Protein AF-A0A386RFR9-F1 (afdb_monomer_lite)

Sequence (162 aa):
MFVIPKRSVVPENTEIQQTLSEDIAQSGTLTNENGVKTFEISNDALLRAINKAYGNEFSAELAKRHHAGVTKVKNYGNGNINVYLSKSMLNKIRTEGYSVAFGAVLSLISAALGVPSIGVASWAITAVSKKLVGAMLGQVSPYKVGRVYKIRGWRYAGWRYQ

Secondary structure (DSSP, 8-state):
---PPP-------HHHHHHHHHHHHHHSEEEEETTEEEEEEEHHHHHHHHHHHH-----TTGGGT----EEEEEE-STT-EEEEE-HHHHHHHHHH-HHHHHHHHHHHHHHHHT--SSS---HHHHHHHHHHHHHHHT--SPPSS-EEEEEETTEEEEEEE-

Organism: Lactobacillus helveticus (NCBI:txid1587)

Foldseek 3Di:
DDDDPPDPPPPPPVQLLQQLLVQQLVQWDWDADPNKTKIKHWPVSNVVSLCVSPVDPPPCVVVVPDGDDMWMKIDNDLFKIKTKFWLVRLQVCLVVDDSSQLSSQLSRVCSSVVHRSPPPCPPLSSVLSNVVSCVSNVDPDRRPAIKIFTTDNSHGPGIDGD

Structure (mmCIF, N/CA/C/O backbone):
data_AF-A0A386RFR9-F1
#
_entry.id   AF-A0A386RFR9-F1
#
loop_
_atom_site.group_PDB
_atom_site.id
_atom_site.type_symbol
_atom_site.label_atom_id
_atom_site.label_alt_id
_atom_site.label_comp_id
_atom_site.label_asym_id
_atom_site.label_entity_id
_atom_site.label_seq_id
_atom_site.pdbx_PDB_ins_code
_atom_site.Cartn_x
_atom_site.Cartn_y
_atom_site.Cartn_z
_atom_site.occupancy
_atom_site.B_iso_or_equiv
_atom_site.auth_seq_id
_atom_site.auth_comp_id
_atom_site.auth_asym_id
_atom_site.auth_atom_id
_atom_site.pdbx_PDB_model_num
ATOM 1 N N . MET A 1 1 ? 24.786 -29.776 15.862 1.00 35.91 1 MET A N 1
ATOM 2 C CA . MET A 1 1 ? 24.806 -28.301 15.969 1.00 35.91 1 MET A CA 1
ATOM 3 C C . MET A 1 1 ? 23.940 -27.753 14.839 1.00 35.91 1 MET A C 1
ATOM 5 O O . MET A 1 1 ? 24.345 -27.839 13.690 1.00 35.91 1 MET A O 1
ATOM 9 N N . PHE A 1 2 ? 22.703 -27.336 15.123 1.00 32.31 2 PHE A N 1
ATOM 10 C CA . PHE A 1 2 ? 21.790 -26.823 14.094 1.00 32.31 2 PHE A CA 1
ATOM 11 C C . PHE A 1 2 ? 22.143 -25.366 13.787 1.00 32.31 2 PHE A C 1
ATOM 13 O O . PHE A 1 2 ? 21.969 -24.489 14.631 1.00 32.31 2 PHE A O 1
ATOM 20 N N . VAL A 1 3 ? 22.663 -25.112 12.588 1.00 34.31 3 VAL A N 1
ATOM 21 C CA . VAL A 1 3 ? 22.901 -23.756 12.087 1.00 34.31 3 VAL A CA 1
ATOM 22 C C . VAL A 1 3 ? 21.552 -23.186 11.658 1.00 34.31 3 VAL A C 1
ATOM 24 O O . VAL A 1 3 ? 21.006 -23.566 10.626 1.00 34.31 3 VAL A O 1
ATOM 27 N N . ILE A 1 4 ? 20.989 -22.292 12.471 1.00 40.44 4 ILE A N 1
ATOM 28 C CA . ILE A 1 4 ? 19.838 -21.479 12.071 1.00 40.44 4 ILE A CA 1
ATOM 29 C C . ILE A 1 4 ? 20.339 -20.546 10.958 1.00 40.44 4 ILE A C 1
ATOM 31 O O . ILE A 1 4 ? 21.255 -19.759 11.218 1.00 40.44 4 ILE A O 1
ATOM 35 N N . PRO A 1 5 ? 19.799 -20.598 9.726 1.00 34.59 5 PRO A N 1
ATOM 36 C CA . PRO A 1 5 ? 20.206 -19.658 8.696 1.00 34.59 5 PRO A CA 1
ATOM 37 C C . PRO A 1 5 ? 19.851 -18.250 9.174 1.00 34.59 5 PRO A C 1
ATOM 39 O O . PRO A 1 5 ? 18.694 -17.968 9.505 1.00 34.59 5 PRO A O 1
ATOM 42 N N . LYS A 1 6 ? 20.860 -17.369 9.249 1.00 37.19 6 LYS A N 1
ATOM 43 C CA . LYS A 1 6 ? 20.664 -15.946 9.538 1.00 37.19 6 LYS A CA 1
ATOM 44 C C . LYS A 1 6 ? 19.576 -15.440 8.597 1.00 37.19 6 LYS A C 1
ATOM 46 O O . LYS A 1 6 ? 19.731 -15.488 7.378 1.00 37.19 6 LYS A O 1
ATOM 51 N N . ARG A 1 7 ? 18.462 -14.990 9.183 1.00 36.25 7 ARG A N 1
ATOM 52 C CA . ARG A 1 7 ? 17.413 -14.226 8.504 1.00 36.25 7 ARG A CA 1
ATOM 53 C C . ARG A 1 7 ? 18.135 -13.215 7.619 1.00 36.25 7 ARG A C 1
ATOM 55 O O . ARG A 1 7 ? 18.91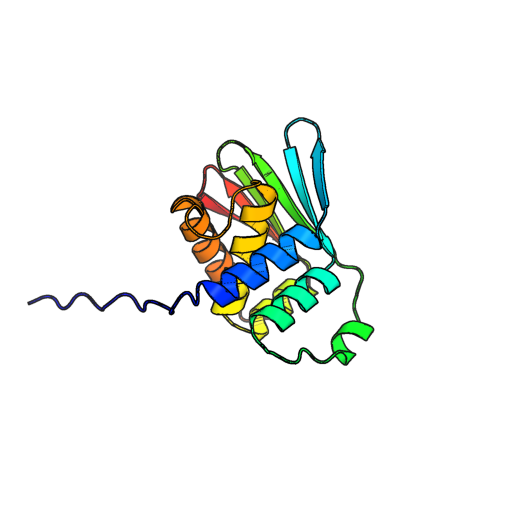9 -12.432 8.147 1.00 36.25 7 ARG A O 1
ATOM 62 N N . SER A 1 8 ? 17.934 -13.276 6.306 1.00 31.14 8 SER A N 1
ATOM 63 C CA . SER A 1 8 ? 18.422 -12.234 5.409 1.00 31.14 8 SER A CA 1
ATOM 64 C C . SER A 1 8 ? 17.747 -10.939 5.859 1.00 31.14 8 SER A C 1
ATOM 66 O O . SER A 1 8 ? 16.556 -10.721 5.626 1.00 31.14 8 SER A O 1
ATOM 68 N N . VAL A 1 9 ? 18.467 -10.158 6.664 1.00 40.81 9 VAL A N 1
ATOM 69 C CA . VAL A 1 9 ? 18.094 -8.799 7.015 1.00 40.81 9 VAL A CA 1
ATOM 70 C C . VAL A 1 9 ? 18.360 -8.042 5.732 1.00 40.81 9 VAL A C 1
ATOM 72 O O . VAL A 1 9 ? 19.490 -7.650 5.461 1.00 40.81 9 VAL A O 1
ATOM 75 N N . VAL A 1 10 ? 17.333 -7.925 4.888 1.00 42.28 10 VAL A N 1
ATOM 76 C CA . VAL A 1 10 ? 17.298 -6.828 3.924 1.00 42.28 10 VAL A CA 1
ATOM 77 C C . VAL A 1 10 ? 17.606 -5.591 4.765 1.00 42.28 10 VAL A C 1
ATOM 79 O O . VAL A 1 10 ? 16.875 -5.383 5.739 1.00 42.28 10 VAL A O 1
ATOM 82 N N . PRO A 1 11 ? 18.693 -4.845 4.503 1.00 41.81 11 PRO A N 1
ATOM 83 C CA . PRO A 1 11 ? 18.929 -3.607 5.215 1.00 41.81 11 PRO A CA 1
ATOM 84 C C . PRO A 1 11 ? 17.710 -2.735 4.922 1.00 41.81 11 PRO A C 1
ATOM 86 O O . PRO A 1 11 ? 17.520 -2.278 3.794 1.00 41.81 11 PRO A O 1
ATOM 89 N N . GLU A 1 12 ? 16.812 -2.598 5.897 1.00 54.91 12 GLU A N 1
ATOM 90 C CA . GLU A 1 12 ? 15.807 -1.548 5.883 1.00 54.91 12 GLU A CA 1
ATOM 91 C C . GLU A 1 12 ? 16.630 -0.271 5.961 1.00 54.91 12 GLU A C 1
ATOM 93 O O . GLU A 1 12 ? 17.084 0.122 7.030 1.00 54.91 12 GLU A O 1
ATOM 98 N N . ASN A 1 13 ? 16.949 0.307 4.803 1.00 61.53 13 AS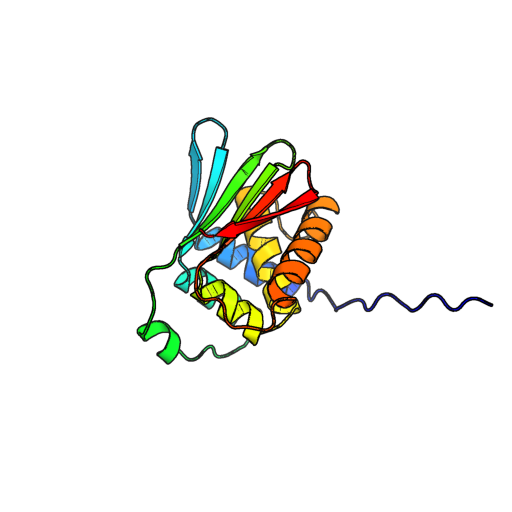N A N 1
ATOM 99 C CA . ASN A 1 13 ? 17.546 1.624 4.757 1.00 61.53 13 ASN A CA 1
ATOM 100 C C . ASN A 1 13 ? 16.466 2.583 5.270 1.00 61.53 13 ASN A C 1
ATOM 102 O O . ASN A 1 13 ? 15.563 2.975 4.527 1.00 61.53 13 ASN A O 1
ATOM 106 N N . THR A 1 14 ? 16.498 2.825 6.581 1.00 68.69 14 THR A N 1
ATOM 107 C CA . THR A 1 14 ? 15.488 3.567 7.334 1.00 68.69 14 THR A CA 1
ATOM 108 C C . THR A 1 14 ? 15.224 4.925 6.697 1.00 68.69 14 THR A C 1
ATOM 110 O O . THR A 1 14 ? 14.072 5.326 6.603 1.00 68.69 14 THR A O 1
ATOM 113 N N . GLU A 1 15 ? 16.257 5.575 6.159 1.00 76.38 15 GLU A N 1
ATOM 114 C CA . GLU A 1 15 ? 16.144 6.863 5.470 1.00 76.38 15 GLU A CA 1
ATOM 115 C C . GLU A 1 15 ? 15.325 6.760 4.177 1.00 76.38 15 GLU A C 1
ATOM 117 O O . GLU A 1 15 ? 14.381 7.524 3.990 1.00 76.38 15 GLU A O 1
ATOM 122 N N . ILE A 1 16 ? 15.592 5.758 3.328 1.00 80.06 16 ILE A N 1
ATOM 123 C CA . ILE A 1 16 ? 14.815 5.517 2.095 1.00 80.06 16 ILE A CA 1
ATOM 124 C C . ILE A 1 16 ? 13.335 5.299 2.423 1.00 80.06 16 ILE A C 1
ATOM 126 O O . ILE A 1 16 ? 12.451 5.861 1.771 1.00 80.06 16 ILE A O 1
ATOM 130 N N . GLN A 1 17 ? 13.044 4.490 3.446 1.00 78.94 17 GLN A N 1
ATOM 131 C CA . GLN A 1 17 ? 11.663 4.250 3.870 1.00 78.94 17 GLN A CA 1
ATOM 132 C C . GLN A 1 17 ? 11.016 5.503 4.460 1.00 78.94 17 GLN A C 1
ATOM 134 O O . GLN A 1 17 ? 9.801 5.680 4.330 1.00 78.94 17 GLN A O 1
ATOM 139 N N . GLN A 1 18 ? 11.809 6.375 5.082 1.00 82.56 18 GLN A N 1
ATOM 140 C CA . GLN A 1 18 ? 11.325 7.609 5.683 1.00 82.56 18 GLN A CA 1
ATOM 141 C C . GLN A 1 18 ? 10.872 8.565 4.601 1.00 82.56 18 GLN A C 1
ATOM 143 O O . GLN A 1 18 ? 9.699 8.935 4.566 1.00 82.56 18 GLN A O 1
ATOM 148 N N . THR A 1 19 ? 11.775 8.861 3.667 1.00 84.88 19 THR A N 1
ATOM 149 C CA . THR A 1 19 ? 11.511 9.733 2.525 1.00 84.88 19 THR A CA 1
ATOM 150 C C . THR A 1 19 ? 10.304 9.244 1.736 1.00 84.88 19 THR A C 1
ATOM 152 O O . THR A 1 19 ? 9.401 10.023 1.443 1.00 84.88 19 THR A O 1
ATOM 155 N N . LEU A 1 20 ? 10.232 7.937 1.458 1.00 88.25 20 LEU A N 1
ATOM 156 C CA . LEU A 1 20 ? 9.090 7.349 0.762 1.00 88.25 20 LEU A CA 1
ATOM 157 C C . LEU A 1 20 ? 7.771 7.598 1.497 1.00 88.25 20 LEU A C 1
ATOM 159 O O . LEU A 1 20 ? 6.754 7.920 0.885 1.00 88.25 20 LEU A O 1
ATOM 163 N N . SER A 1 21 ? 7.775 7.403 2.812 1.00 87.69 21 SER A N 1
ATOM 164 C CA . SER A 1 21 ? 6.560 7.478 3.615 1.00 87.69 21 SER A CA 1
ATOM 165 C C . SER A 1 21 ? 6.063 8.902 3.787 1.00 87.69 21 SER A C 1
ATOM 167 O O . SER A 1 21 ? 4.857 9.129 3.707 1.00 87.69 21 SER A O 1
ATOM 169 N N . GLU A 1 22 ? 6.980 9.842 3.994 1.00 88.50 22 GLU A N 1
ATOM 170 C CA . GLU A 1 22 ? 6.683 11.270 4.070 1.00 88.50 22 GLU A CA 1
ATOM 171 C C . GLU A 1 22 ? 6.101 11.767 2.741 1.00 88.50 22 GLU A C 1
ATOM 173 O O . GLU A 1 22 ? 5.018 12.354 2.732 1.00 88.50 22 GLU A O 1
ATOM 178 N N . ASP A 1 23 ? 6.735 11.433 1.614 1.00 90.31 23 ASP A N 1
ATOM 179 C CA . ASP A 1 23 ? 6.260 11.835 0.287 1.00 90.31 23 ASP A CA 1
ATOM 180 C C . ASP A 1 23 ? 4.888 11.232 -0.051 1.00 90.31 23 ASP A C 1
ATOM 182 O O . ASP A 1 23 ? 4.020 11.924 -0.594 1.00 90.31 23 ASP A O 1
ATOM 186 N N . ILE A 1 24 ? 4.659 9.953 0.280 1.00 90.69 24 ILE A N 1
ATOM 187 C CA . ILE A 1 24 ? 3.351 9.311 0.087 1.00 90.69 24 ILE A CA 1
ATOM 188 C C . ILE A 1 24 ? 2.299 10.022 0.934 1.00 90.69 24 ILE A C 1
ATOM 190 O O . ILE A 1 24 ? 1.262 10.404 0.396 1.00 90.69 24 ILE A O 1
ATOM 194 N N . ALA A 1 25 ? 2.559 10.232 2.227 1.00 90.00 25 ALA A N 1
ATOM 195 C CA . ALA A 1 25 ? 1.607 10.871 3.128 1.00 90.00 25 ALA A CA 1
ATOM 196 C C . ALA A 1 25 ? 1.245 12.298 2.681 1.00 90.00 25 ALA A C 1
ATOM 198 O O . ALA A 1 25 ? 0.076 12.668 2.753 1.00 90.00 25 ALA A O 1
ATOM 199 N N . GLN A 1 26 ? 2.214 13.067 2.172 1.00 90.56 26 GLN A N 1
ATOM 200 C CA . GLN A 1 26 ? 1.999 14.426 1.660 1.00 90.56 26 GLN A CA 1
ATOM 201 C C . GLN A 1 26 ? 1.251 14.466 0.321 1.00 90.56 26 GLN A C 1
ATOM 203 O O . GLN A 1 26 ? 0.547 15.432 0.038 1.00 90.56 26 GLN A O 1
ATOM 208 N N . SER A 1 27 ? 1.403 13.436 -0.514 1.00 91.06 27 SER A N 1
ATOM 209 C CA . SER A 1 27 ? 0.846 13.425 -1.874 1.00 91.06 27 SER A CA 1
ATOM 210 C C . SER A 1 27 ? -0.527 12.753 -1.985 1.00 91.06 27 SER A C 1
ATOM 212 O O . SER A 1 27 ? -1.131 12.766 -3.061 1.00 91.06 27 SER A O 1
ATOM 214 N N . GLY A 1 28 ? -0.993 12.104 -0.918 1.00 90.12 28 GLY A N 1
ATOM 215 C CA . GLY A 1 28 ? -2.300 11.457 -0.863 1.00 90.12 28 GLY A CA 1
ATOM 216 C C . GLY A 1 28 ? -3.354 12.283 -0.131 1.00 90.12 28 GLY A C 1
ATOM 217 O O . GLY A 1 28 ? -3.094 13.346 0.424 1.00 90.12 28 GLY A O 1
ATOM 218 N N . THR A 1 29 ? -4.577 11.771 -0.116 1.00 92.62 29 THR A N 1
ATOM 219 C CA . THR A 1 29 ? -5.710 12.354 0.602 1.00 92.62 29 THR A CA 1
ATOM 220 C C . THR A 1 29 ? -6.232 11.345 1.610 1.00 92.62 29 THR A C 1
ATOM 222 O O . THR A 1 29 ? -6.552 10.213 1.249 1.00 92.62 29 THR A O 1
ATOM 225 N N . LEU A 1 30 ? -6.322 11.755 2.876 1.00 93.00 30 LEU A N 1
ATOM 226 C CA . LEU A 1 30 ? -6.923 10.966 3.946 1.00 93.00 30 LEU A CA 1
ATOM 227 C C . LEU A 1 30 ? -8.333 11.487 4.237 1.00 93.00 30 LEU A C 1
ATOM 229 O O . LEU A 1 30 ? -8.504 12.630 4.652 1.00 93.00 30 LEU A O 1
ATOM 233 N N . THR A 1 31 ? -9.335 10.633 4.061 1.00 93.44 31 THR A N 1
ATOM 234 C CA . THR A 1 31 ? -10.735 10.902 4.407 1.00 93.44 31 THR A CA 1
ATOM 235 C C . THR A 1 31 ? -11.204 9.966 5.515 1.00 93.44 31 THR A C 1
ATOM 237 O O . THR A 1 31 ? -10.643 8.887 5.729 1.00 93.44 31 THR A O 1
ATOM 240 N N . ASN A 1 32 ? -12.234 10.379 6.251 1.00 93.25 32 ASN A N 1
ATOM 241 C CA . ASN A 1 32 ? -12.881 9.559 7.267 1.00 93.25 32 ASN A CA 1
ATOM 242 C C . ASN A 1 32 ? -14.395 9.646 7.079 1.00 93.25 32 ASN A C 1
ATOM 244 O O . ASN A 1 32 ? -14.996 10.682 7.347 1.00 93.25 32 ASN A O 1
ATOM 248 N N . GLU A 1 33 ? -14.991 8.555 6.613 1.00 90.44 33 GLU A N 1
ATOM 249 C CA . GLU A 1 33 ? -16.426 8.455 6.360 1.00 90.44 33 GLU A CA 1
ATOM 250 C C . GLU A 1 33 ? -16.976 7.251 7.119 1.00 90.44 33 GLU A C 1
ATOM 252 O O . GLU A 1 33 ? -16.490 6.131 6.949 1.00 90.44 33 GLU A O 1
ATOM 257 N N . ASN A 1 34 ? -17.989 7.465 7.963 1.00 90.50 34 ASN A N 1
ATOM 258 C CA . ASN A 1 34 ? -18.657 6.405 8.731 1.00 90.50 34 ASN A CA 1
ATOM 259 C C . ASN A 1 34 ? -17.685 5.495 9.516 1.00 90.50 34 ASN A C 1
ATOM 261 O O . ASN A 1 34 ? -17.874 4.282 9.591 1.00 90.50 34 ASN A O 1
ATOM 265 N N . GLY A 1 35 ? -16.609 6.071 10.067 1.00 87.50 35 GLY A N 1
ATOM 266 C CA . GLY A 1 35 ? -15.586 5.333 10.818 1.00 87.50 35 GLY A CA 1
ATOM 267 C C . GLY A 1 35 ? -14.589 4.550 9.954 1.00 87.50 35 GLY A C 1
ATOM 268 O O . GLY A 1 35 ? -13.748 3.833 10.496 1.00 87.50 35 GLY A O 1
ATOM 269 N N . VAL A 1 36 ? -14.646 4.686 8.626 1.00 92.81 36 VAL A N 1
ATOM 270 C CA . VAL A 1 36 ? -13.684 4.098 7.690 1.00 92.81 36 VAL A CA 1
ATOM 271 C C . VAL A 1 36 ? -12.697 5.170 7.247 1.00 92.81 36 VAL A C 1
ATOM 273 O O . VAL A 1 36 ? -13.047 6.096 6.514 1.00 92.81 36 VAL A O 1
ATOM 276 N N . LYS A 1 37 ? -11.430 5.014 7.645 1.00 94.44 37 LYS A N 1
ATOM 277 C CA . LYS A 1 37 ? -10.342 5.868 7.155 1.00 94.44 37 LYS A CA 1
ATOM 278 C C . LYS A 1 37 ? -9.938 5.406 5.760 1.00 94.44 37 LYS A C 1
ATOM 280 O O . LYS A 1 37 ? -9.561 4.245 5.586 1.00 94.44 37 LYS A O 1
ATOM 285 N N . THR A 1 38 ? -10.006 6.286 4.770 1.00 93.81 38 THR A N 1
ATOM 286 C CA . THR A 1 38 ? -9.584 5.990 3.398 1.00 93.81 38 THR A CA 1
ATOM 287 C C . THR A 1 38 ? -8.421 6.892 3.025 1.00 93.81 38 THR A C 1
ATOM 289 O O . THR A 1 38 ? -8.553 8.107 3.038 1.00 93.81 38 THR A O 1
ATOM 292 N N . PHE A 1 39 ? -7.281 6.295 2.695 1.00 94.81 39 PHE A N 1
ATOM 293 C CA . PHE A 1 39 ? -6.150 6.998 2.106 1.00 94.81 39 PHE A CA 1
ATOM 294 C C . PHE A 1 39 ? -6.125 6.724 0.605 1.00 94.81 39 PHE A C 1
ATOM 296 O O . PHE A 1 39 ? -6.057 5.561 0.205 1.00 94.81 39 PHE A O 1
ATOM 303 N N . GLU A 1 40 ? -6.186 7.759 -0.224 1.00 93.75 40 GLU A N 1
ATOM 304 C CA . GLU A 1 40 ? -6.129 7.648 -1.684 1.00 93.75 40 GLU A CA 1
ATOM 305 C C . GLU A 1 40 ? -4.934 8.424 -2.235 1.00 93.75 40 GLU A C 1
ATOM 307 O O . GLU A 1 40 ? -4.619 9.514 -1.772 1.00 93.75 40 GLU A O 1
ATOM 312 N N . ILE A 1 41 ? -4.260 7.864 -3.236 1.00 91.50 41 ILE A N 1
ATOM 313 C CA . ILE A 1 41 ? -3.129 8.497 -3.913 1.00 91.50 41 ILE A CA 1
ATOM 314 C C . ILE A 1 41 ? -3.168 8.142 -5.400 1.00 91.50 41 ILE A C 1
ATOM 316 O O . ILE A 1 41 ? -3.450 6.999 -5.788 1.00 91.50 41 ILE A O 1
ATOM 320 N N . SER A 1 42 ? -2.896 9.123 -6.262 1.00 89.88 42 SER A N 1
ATOM 321 C CA . SER A 1 42 ? -2.776 8.855 -7.694 1.00 89.88 42 SER A CA 1
ATOM 322 C C . SER A 1 42 ? -1.566 7.962 -7.957 1.00 89.88 42 SER A C 1
ATOM 324 O O . SER A 1 42 ? -0.547 8.032 -7.265 1.00 89.88 42 SER A O 1
ATOM 326 N N . ASN A 1 43 ? -1.650 7.114 -8.981 1.00 87.12 43 ASN A N 1
ATOM 327 C CA . ASN A 1 43 ? -0.502 6.300 -9.364 1.00 87.12 43 ASN A CA 1
ATOM 328 C C . ASN A 1 43 ? 0.735 7.149 -9.686 1.00 87.12 43 ASN A C 1
ATOM 330 O O . ASN A 1 43 ? 1.836 6.716 -9.372 1.00 87.12 43 ASN A O 1
ATOM 334 N N . ASP A 1 44 ? 0.558 8.332 -10.281 1.00 84.75 44 ASP A N 1
ATOM 335 C CA . ASP A 1 44 ? 1.643 9.268 -10.591 1.00 84.75 44 ASP A CA 1
ATOM 336 C C . ASP A 1 44 ? 2.361 9.779 -9.352 1.00 84.75 44 ASP A C 1
ATOM 338 O O . ASP A 1 44 ? 3.589 9.793 -9.297 1.00 84.75 44 ASP A O 1
ATOM 342 N N . ALA A 1 45 ? 1.594 10.195 -8.345 1.00 88.75 45 ALA A N 1
ATOM 343 C CA . ALA A 1 45 ? 2.147 10.646 -7.080 1.00 88.75 45 ALA A CA 1
ATOM 344 C C . ALA A 1 45 ? 2.906 9.515 -6.377 1.00 88.75 45 ALA A C 1
ATOM 346 O O . ALA A 1 45 ? 4.046 9.711 -5.961 1.00 88.75 45 ALA A O 1
ATOM 347 N N . LEU A 1 46 ? 2.313 8.317 -6.326 1.00 88.88 46 LEU A N 1
ATOM 348 C CA . LEU A 1 46 ? 2.965 7.144 -5.748 1.00 88.88 46 LEU A CA 1
ATOM 349 C C . LEU A 1 46 ? 4.245 6.774 -6.510 1.00 88.88 46 LEU A C 1
ATOM 351 O O . LEU A 1 46 ? 5.254 6.452 -5.890 1.00 88.88 46 LEU A O 1
ATOM 355 N N . LEU A 1 47 ? 4.227 6.861 -7.842 1.00 86.88 47 LEU A N 1
ATOM 356 C CA . LEU A 1 47 ? 5.405 6.616 -8.664 1.00 86.88 47 LEU A CA 1
ATOM 357 C C . LEU A 1 47 ? 6.515 7.604 -8.318 1.00 86.88 47 LEU A C 1
ATOM 359 O O . LEU A 1 47 ? 7.602 7.187 -7.950 1.00 86.88 47 LEU A O 1
ATOM 363 N N . ARG A 1 48 ? 6.225 8.909 -8.353 1.00 85.94 48 ARG A N 1
ATOM 364 C CA . ARG A 1 48 ? 7.205 9.955 -8.027 1.00 85.94 48 ARG A CA 1
ATOM 365 C C . ARG A 1 48 ? 7.844 9.750 -6.653 1.00 85.94 48 ARG A C 1
ATOM 367 O O . ARG A 1 48 ? 9.062 9.865 -6.554 1.00 85.94 48 ARG A O 1
ATOM 374 N N . ALA A 1 49 ? 7.050 9.398 -5.640 1.00 88.75 49 ALA A N 1
ATOM 375 C CA . ALA A 1 49 ? 7.555 9.106 -4.299 1.00 88.75 49 ALA A CA 1
ATOM 376 C C . ALA A 1 49 ? 8.518 7.903 -4.294 1.00 88.75 49 ALA A C 1
ATOM 378 O O . ALA A 1 49 ? 9.589 7.963 -3.695 1.00 88.75 49 ALA A O 1
ATOM 379 N N . ILE A 1 50 ? 8.182 6.827 -5.017 1.00 86.44 50 ILE A N 1
ATOM 380 C CA . ILE A 1 50 ? 9.062 5.660 -5.161 1.00 86.44 50 ILE A CA 1
ATOM 381 C C . ILE A 1 50 ? 10.365 6.039 -5.879 1.00 86.44 50 ILE A C 1
ATOM 383 O O . ILE A 1 50 ? 11.442 5.687 -5.403 1.00 86.44 50 ILE A O 1
ATOM 387 N N . ASN A 1 51 ? 10.297 6.770 -6.993 1.00 83.75 51 ASN A N 1
ATOM 388 C CA . ASN A 1 51 ? 11.485 7.172 -7.758 1.00 83.75 51 ASN A CA 1
ATOM 389 C C . ASN A 1 51 ? 12.444 7.982 -6.893 1.00 83.75 51 ASN A C 1
ATOM 391 O O . ASN A 1 51 ? 13.644 7.726 -6.884 1.00 83.75 51 ASN A O 1
ATOM 395 N N . LYS A 1 52 ? 11.890 8.950 -6.156 1.00 83.94 52 LYS A N 1
ATOM 396 C CA . LYS A 1 52 ? 12.653 9.841 -5.288 1.00 83.94 52 LYS A CA 1
ATOM 397 C C . LYS A 1 52 ? 13.327 9.073 -4.152 1.00 83.94 52 LYS A C 1
ATOM 399 O O . LYS A 1 52 ? 14.489 9.331 -3.870 1.00 83.94 52 LYS A O 1
ATOM 404 N N . ALA A 1 53 ? 12.635 8.108 -3.546 1.00 83.31 53 ALA A N 1
ATOM 405 C CA . ALA A 1 53 ? 13.184 7.322 -2.446 1.00 83.31 53 ALA A CA 1
ATOM 406 C C . ALA A 1 53 ? 14.262 6.315 -2.891 1.00 83.31 53 ALA A C 1
ATOM 408 O O . ALA A 1 53 ? 15.248 6.125 -2.186 1.00 83.31 53 ALA A O 1
ATOM 409 N N . TYR A 1 54 ? 14.089 5.660 -4.043 1.00 77.06 54 TYR A N 1
ATOM 410 C CA . TYR A 1 54 ? 14.980 4.576 -4.483 1.00 77.06 54 TYR A CA 1
ATOM 411 C C . TYR A 1 54 ? 16.005 4.991 -5.547 1.00 77.06 54 TYR A C 1
ATOM 413 O O . TYR A 1 54 ? 16.798 4.154 -5.967 1.00 77.06 54 TYR A O 1
ATOM 421 N N . GLY A 1 55 ? 16.005 6.251 -5.993 1.00 68.06 55 GLY A N 1
ATOM 422 C CA . GLY A 1 55 ? 16.973 6.768 -6.969 1.00 68.06 55 GLY A CA 1
ATOM 423 C C . GLY A 1 55 ? 16.840 6.175 -8.375 1.00 68.06 55 GLY A C 1
ATOM 424 O O . GLY A 1 55 ? 17.717 6.368 -9.211 1.00 68.06 55 GLY A O 1
ATOM 425 N N . ASN A 1 56 ? 15.755 5.453 -8.656 1.00 60.41 56 ASN A N 1
ATOM 426 C CA . ASN A 1 56 ? 15.505 4.909 -9.982 1.00 60.41 56 ASN A CA 1
ATOM 427 C C . ASN A 1 56 ? 14.934 6.027 -10.867 1.00 60.41 56 ASN A C 1
ATOM 429 O O . ASN A 1 56 ? 13.911 6.638 -10.542 1.00 60.41 56 ASN A O 1
ATOM 433 N N . GLU A 1 57 ? 15.561 6.280 -12.016 1.00 50.53 57 GLU A N 1
ATOM 434 C CA . GLU A 1 57 ? 14.953 7.073 -13.083 1.00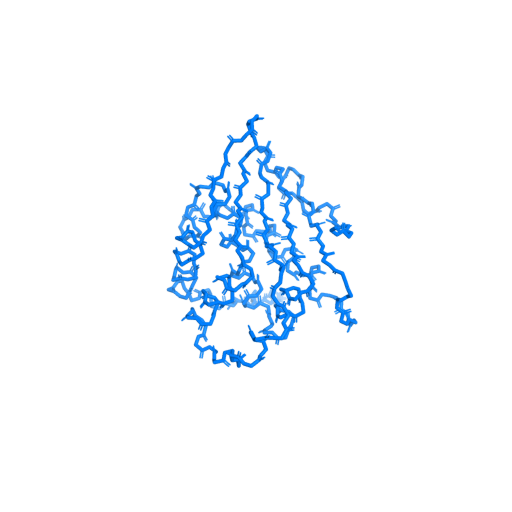 50.53 57 GLU A CA 1
ATOM 435 C C . GLU A 1 57 ? 13.833 6.246 -13.709 1.00 50.53 57 GLU A C 1
ATOM 437 O O . GLU A 1 57 ? 14.017 5.460 -14.641 1.00 50.53 57 GLU A O 1
ATOM 442 N N . PHE A 1 58 ? 12.627 6.370 -13.173 1.00 52.53 58 PHE A N 1
ATOM 443 C CA . PHE A 1 58 ? 11.488 5.798 -13.860 1.00 52.53 58 PHE A CA 1
ATOM 444 C C . PHE A 1 58 ? 11.272 6.623 -15.121 1.00 52.53 58 PHE A C 1
ATOM 446 O O . PHE A 1 58 ? 10.949 7.808 -15.038 1.00 52.53 58 PHE A O 1
ATOM 453 N N . SER A 1 59 ? 11.438 5.986 -16.281 1.00 46.94 59 SER A N 1
ATOM 454 C CA . SER A 1 59 ? 11.210 6.626 -17.573 1.00 46.94 59 SER A CA 1
ATOM 455 C C . SER A 1 59 ? 9.873 7.374 -17.573 1.00 46.94 59 SER A C 1
ATOM 457 O O . SER A 1 59 ? 8.791 6.775 -17.507 1.00 46.94 59 SER A O 1
ATOM 459 N N . ALA A 1 60 ? 9.968 8.702 -17.672 1.00 43.72 60 ALA A N 1
ATOM 460 C CA . ALA A 1 60 ? 8.845 9.626 -17.799 1.00 43.72 60 ALA A CA 1
ATOM 461 C C . ALA A 1 60 ? 7.953 9.298 -19.012 1.00 43.72 60 ALA A C 1
ATOM 463 O O . ALA A 1 60 ? 6.824 9.774 -19.119 1.00 43.72 60 ALA A O 1
ATOM 464 N N . GLU A 1 61 ? 8.433 8.451 -19.922 1.00 40.72 61 GLU A N 1
ATOM 465 C CA . GLU A 1 61 ? 7.723 8.025 -21.116 1.00 40.72 61 GLU A CA 1
ATOM 466 C C . GLU A 1 61 ? 6.643 6.971 -20.834 1.00 40.72 61 GLU A C 1
ATOM 468 O O . GLU A 1 61 ? 5.586 6.988 -21.469 1.00 40.72 61 GLU A O 1
ATOM 473 N N . LEU A 1 62 ? 6.826 6.126 -19.809 1.00 41.75 62 LEU A N 1
ATOM 474 C CA . LEU A 1 62 ? 5.750 5.268 -19.298 1.00 41.75 62 LEU A CA 1
ATOM 475 C C . LEU A 1 62 ? 4.684 6.103 -18.577 1.00 41.75 62 LEU A C 1
ATOM 477 O O . LEU A 1 62 ? 3.498 5.768 -18.615 1.00 41.75 62 LEU A O 1
ATOM 481 N N . ALA A 1 63 ? 5.114 7.219 -17.977 1.00 40.97 63 ALA A N 1
ATOM 482 C CA . ALA A 1 63 ? 4.239 8.147 -17.286 1.00 40.97 63 ALA A CA 1
ATOM 483 C C . ALA A 1 63 ? 3.376 9.017 -18.221 1.00 40.97 63 ALA A C 1
ATOM 485 O O . ALA A 1 63 ? 2.521 9.766 -17.772 1.00 40.97 63 ALA A O 1
ATOM 486 N N . LYS A 1 64 ? 3.561 8.925 -19.539 1.00 43.22 64 LYS A N 1
ATOM 487 C CA . LYS A 1 64 ? 2.693 9.605 -20.512 1.00 43.22 64 LYS A CA 1
ATOM 488 C C . LYS A 1 64 ? 1.640 8.684 -21.129 1.00 43.22 64 LYS A C 1
ATOM 490 O O . LYS A 1 64 ? 0.713 9.178 -21.757 1.00 43.22 64 LYS A O 1
ATOM 495 N N . ARG A 1 65 ? 1.762 7.355 -20.974 1.00 43.62 65 ARG A N 1
ATOM 496 C CA . ARG A 1 65 ? 0.989 6.393 -21.784 1.00 43.62 65 ARG A CA 1
ATOM 497 C C . ARG A 1 65 ? -0.204 5.726 -21.076 1.00 43.62 65 ARG A C 1
ATOM 499 O O . ARG A 1 65 ? -1.075 5.237 -21.785 1.00 43.62 65 ARG A O 1
ATOM 506 N N . HIS A 1 66 ? -0.311 5.704 -19.736 1.00 46.16 66 HIS A N 1
ATOM 507 C CA . HIS A 1 66 ? -1.366 4.917 -19.047 1.00 46.16 66 HIS A CA 1
ATOM 508 C C . HIS A 1 66 ? -1.826 5.419 -17.654 1.00 46.16 66 HIS A C 1
ATOM 510 O O . HIS A 1 66 ? -1.890 4.631 -16.703 1.00 46.16 66 HIS A O 1
ATOM 516 N N . HIS A 1 67 ? -2.220 6.690 -17.510 1.00 48.34 67 HIS A N 1
ATOM 517 C CA . HIS A 1 67 ? -2.582 7.249 -16.194 1.00 48.34 67 HIS A CA 1
ATOM 518 C C . HIS A 1 67 ? -4.044 7.627 -16.023 1.00 48.34 67 HIS A C 1
ATOM 520 O O . HIS A 1 67 ? -4.466 8.740 -16.305 1.00 48.34 67 HIS A O 1
ATOM 526 N N . ALA A 1 68 ? -4.798 6.675 -15.478 1.00 55.47 68 ALA A N 1
ATOM 527 C CA . ALA A 1 68 ? -6.103 6.912 -14.857 1.00 55.47 68 ALA A CA 1
ATOM 528 C C . ALA A 1 68 ? -6.345 5.949 -13.675 1.00 55.47 68 ALA A C 1
ATOM 530 O O . ALA A 1 68 ? -7.467 5.524 -13.416 1.00 55.47 68 ALA A O 1
ATOM 531 N N . GLY A 1 69 ? -5.280 5.510 -12.993 1.00 65.81 69 GLY A N 1
ATOM 532 C CA . GLY A 1 69 ? -5.393 4.588 -11.863 1.00 65.81 69 GLY A CA 1
ATOM 533 C C . GLY A 1 69 ? -5.174 5.291 -10.527 1.00 65.81 69 GLY A C 1
ATOM 534 O O . GLY A 1 69 ? -4.205 6.033 -10.362 1.00 65.81 69 GLY A O 1
ATOM 535 N N . VAL A 1 70 ? -6.055 5.014 -9.570 1.00 76.75 70 VAL A N 1
ATOM 536 C CA . VAL A 1 70 ? -5.922 5.441 -8.173 1.00 76.75 70 VAL A CA 1
ATOM 537 C C . VAL A 1 70 ? -5.596 4.218 -7.325 1.00 76.75 70 VAL A C 1
ATOM 539 O O . VAL A 1 70 ? -6.240 3.170 -7.448 1.00 76.75 70 VAL A O 1
ATOM 542 N N . THR A 1 71 ? -4.579 4.354 -6.481 1.00 90.12 71 THR A N 1
ATOM 543 C CA . THR A 1 71 ? -4.268 3.405 -5.413 1.00 90.12 71 THR A CA 1
ATOM 544 C C . THR A 1 71 ? -4.932 3.910 -4.143 1.00 90.12 71 THR A C 1
ATOM 546 O O . THR A 1 71 ? -4.882 5.101 -3.845 1.00 90.12 71 THR A O 1
ATOM 549 N N . LYS A 1 72 ? -5.578 3.021 -3.390 1.00 93.31 72 LYS A N 1
ATOM 550 C CA . LYS A 1 72 ? -6.236 3.413 -2.142 1.00 93.31 72 LYS A CA 1
ATOM 551 C C . LYS A 1 72 ? -6.123 2.359 -1.065 1.00 93.31 72 LYS A C 1
ATOM 553 O O . LYS A 1 72 ? -6.059 1.166 -1.350 1.00 93.31 72 LYS A O 1
ATOM 558 N N . VAL A 1 73 ? -6.166 2.787 0.184 1.00 95.38 73 VAL A N 1
ATOM 559 C CA . VAL A 1 73 ? -6.216 1.921 1.354 1.00 95.38 73 VAL A CA 1
ATOM 560 C C . VAL A 1 73 ? -7.422 2.310 2.188 1.00 95.38 73 VAL A C 1
ATOM 562 O O . VAL A 1 73 ? -7.553 3.457 2.597 1.00 95.38 73 VAL A O 1
ATOM 565 N N . LYS A 1 74 ? -8.308 1.346 2.448 1.00 96.00 74 LYS A N 1
ATOM 566 C CA . LYS A 1 74 ? -9.438 1.508 3.369 1.00 96.00 74 LYS A CA 1
ATOM 567 C C . LYS A 1 74 ? -9.147 0.780 4.666 1.00 96.00 74 LYS A C 1
ATOM 569 O O . LYS A 1 74 ? -8.943 -0.433 4.646 1.00 96.00 74 LYS A O 1
ATOM 574 N N . ASN A 1 75 ? -9.166 1.502 5.771 1.00 94.75 75 ASN A N 1
ATOM 575 C CA . ASN A 1 75 ? -8.992 0.992 7.118 1.00 94.75 75 ASN A CA 1
ATOM 576 C C . ASN A 1 75 ? -10.338 1.021 7.854 1.00 94.75 75 ASN A C 1
ATOM 578 O O . ASN A 1 75 ? -10.914 2.083 8.079 1.00 94.75 75 ASN A O 1
ATOM 582 N N . TYR A 1 76 ? -10.811 -0.164 8.232 1.00 93.56 76 TYR A N 1
ATOM 583 C CA . TYR A 1 76 ? -12.081 -0.395 8.926 1.00 93.56 76 TYR A CA 1
ATOM 584 C C . TYR A 1 76 ? -11.891 -0.566 10.446 1.00 93.56 76 TYR A C 1
ATOM 586 O O . TYR A 1 76 ? -12.811 -0.992 11.138 1.00 93.56 76 TYR A O 1
ATOM 594 N N . GLY A 1 77 ? -10.688 -0.304 10.967 1.00 88.69 77 GLY A N 1
ATOM 595 C CA . GLY A 1 77 ? -10.338 -0.546 12.365 1.00 88.69 77 GLY A CA 1
ATOM 596 C C . GLY A 1 77 ? -10.055 -2.019 12.676 1.00 88.69 77 GLY A C 1
ATOM 597 O O . GLY A 1 77 ? -10.234 -2.909 11.842 1.00 88.69 77 GLY A O 1
ATOM 598 N N . ASN A 1 78 ? -9.560 -2.284 13.889 1.00 88.31 78 ASN A N 1
ATOM 599 C CA . ASN A 1 78 ? -9.292 -3.634 14.411 1.00 88.31 78 ASN A CA 1
ATOM 600 C C . ASN A 1 78 ? -8.438 -4.520 13.479 1.00 88.31 78 ASN A C 1
ATOM 602 O O . ASN A 1 78 ? -8.658 -5.724 13.356 1.00 88.31 78 ASN A O 1
ATOM 606 N N . GLY A 1 79 ? -7.473 -3.916 12.775 1.00 87.81 79 GLY A N 1
ATOM 607 C CA . GLY A 1 79 ? -6.608 -4.621 11.825 1.00 87.81 79 GLY A CA 1
ATOM 608 C C . GLY A 1 79 ? -7.310 -5.090 10.548 1.00 87.81 79 GLY A C 1
ATOM 609 O O . GLY A 1 79 ? -6.778 -5.952 9.847 1.00 87.81 79 GLY A O 1
ATOM 610 N N . ASN A 1 80 ? -8.499 -4.564 10.241 1.00 94.56 80 ASN A N 1
ATOM 611 C CA . ASN A 1 80 ? -9.222 -4.833 9.003 1.00 94.56 80 ASN A CA 1
ATOM 612 C C . ASN A 1 80 ? -8.902 -3.752 7.972 1.00 94.56 80 ASN A C 1
ATOM 614 O O . ASN A 1 80 ? -9.307 -2.600 8.111 1.00 94.56 80 ASN A O 1
ATOM 618 N N . ILE A 1 81 ? -8.180 -4.128 6.920 1.00 95.25 81 ILE A N 1
ATOM 619 C CA . ILE A 1 81 ? -7.678 -3.194 5.910 1.00 95.25 81 ILE A CA 1
ATOM 620 C C . ILE A 1 81 ? -7.941 -3.781 4.523 1.00 95.25 81 ILE A C 1
ATOM 622 O O . ILE A 1 81 ? -7.823 -4.987 4.314 1.00 95.25 81 ILE A O 1
ATOM 626 N N . ASN A 1 82 ? -8.309 -2.945 3.560 1.00 96.31 82 ASN A N 1
ATOM 627 C CA . ASN A 1 82 ? -8.293 -3.304 2.148 1.00 96.31 82 ASN A CA 1
ATOM 628 C C . ASN A 1 82 ? -7.279 -2.411 1.429 1.00 96.31 82 ASN A C 1
ATOM 630 O O . ASN A 1 82 ? -7.402 -1.191 1.488 1.00 96.31 82 ASN A O 1
ATOM 634 N N . VAL A 1 83 ? -6.331 -3.014 0.716 1.00 95.50 83 VAL A N 1
ATOM 635 C CA . VAL A 1 83 ? -5.344 -2.306 -0.111 1.00 95.50 83 VAL A CA 1
ATOM 636 C C . VAL A 1 83 ? -5.706 -2.517 -1.575 1.00 95.50 83 VAL A C 1
ATOM 638 O O . VAL A 1 83 ? -5.712 -3.647 -2.061 1.00 95.50 83 VAL A O 1
ATOM 641 N N . TYR A 1 84 ? -6.042 -1.438 -2.266 1.00 94.19 84 TYR A N 1
ATOM 642 C CA . TYR A 1 84 ? -6.454 -1.413 -3.663 1.00 94.19 84 TYR A CA 1
ATOM 643 C C . TYR A 1 84 ? -5.286 -0.909 -4.493 1.00 94.19 84 TYR A C 1
ATOM 645 O O . TYR A 1 84 ? -4.837 0.220 -4.305 1.00 94.19 84 TYR A O 1
ATOM 653 N N . LEU A 1 85 ? -4.813 -1.735 -5.416 1.00 92.06 85 LEU A N 1
ATOM 654 C CA . LEU A 1 85 ? -3.702 -1.405 -6.290 1.00 92.06 85 LEU A CA 1
ATOM 655 C C . LEU A 1 85 ? -4.114 -1.571 -7.735 1.00 92.06 85 LEU A C 1
ATOM 657 O O . LEU A 1 85 ? -4.586 -2.629 -8.159 1.00 92.06 85 LEU A O 1
ATOM 661 N N . SER A 1 86 ? -3.866 -0.518 -8.496 1.00 89.56 86 SER A N 1
ATOM 662 C CA . SER A 1 86 ? -4.106 -0.506 -9.926 1.00 89.56 86 SER A CA 1
ATOM 663 C C . SER A 1 86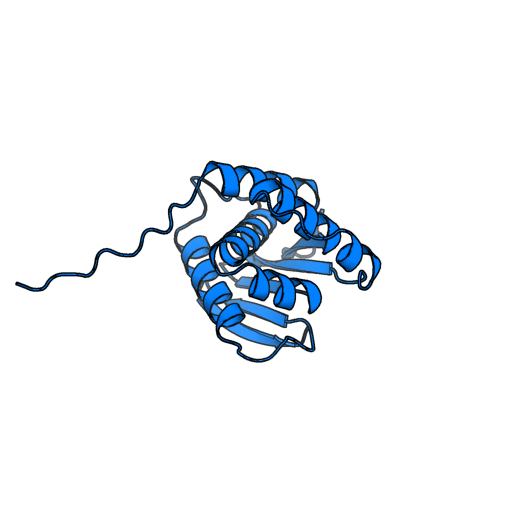 ? -3.224 -1.526 -10.659 1.00 89.56 86 SER A C 1
ATOM 665 O O . SER A 1 86 ? -2.146 -1.916 -10.202 1.00 89.56 86 SER A O 1
ATOM 667 N N . LYS A 1 87 ? -3.666 -1.930 -11.855 1.00 88.19 87 LYS A N 1
ATOM 668 C CA . LYS A 1 87 ? -2.906 -2.803 -12.765 1.00 88.19 87 LYS A CA 1
ATOM 669 C C . LYS A 1 87 ? -1.483 -2.284 -13.008 1.00 88.19 87 LYS A C 1
ATOM 671 O O . LYS A 1 87 ? -0.531 -3.062 -12.997 1.00 88.19 87 LYS A O 1
ATOM 676 N N . SER A 1 88 ? -1.346 -0.986 -13.277 1.00 83.19 88 SER A N 1
ATOM 677 C CA . SER A 1 88 ? -0.054 -0.366 -13.574 1.00 83.19 88 SER A CA 1
ATOM 678 C C . SER A 1 88 ? 0.868 -0.405 -12.362 1.00 83.19 88 SER A C 1
ATOM 680 O O . SER A 1 88 ? 2.017 -0.809 -12.508 1.00 83.19 88 SER A O 1
ATOM 682 N N . MET A 1 89 ? 0.357 -0.100 -11.165 1.00 85.88 89 MET A N 1
ATOM 683 C CA . MET A 1 89 ? 1.151 -0.158 -9.939 1.00 85.88 89 MET A CA 1
ATOM 684 C C . MET A 1 89 ? 1.599 -1.589 -9.616 1.00 85.88 89 MET A C 1
ATOM 686 O O . MET A 1 89 ? 2.760 -1.811 -9.289 1.00 85.88 89 MET A O 1
ATOM 690 N N . LEU A 1 90 ? 0.723 -2.582 -9.797 1.00 88.31 90 LEU A N 1
ATOM 691 C CA . LEU A 1 90 ? 1.073 -3.996 -9.620 1.00 88.31 90 LEU A CA 1
ATOM 692 C C . LEU A 1 90 ? 2.192 -4.451 -10.559 1.00 88.31 90 LEU A C 1
ATOM 694 O O . LEU A 1 90 ? 3.151 -5.081 -10.117 1.00 88.31 90 LEU A O 1
ATOM 698 N N . ASN A 1 91 ? 2.082 -4.130 -11.851 1.00 85.62 91 ASN A N 1
ATOM 699 C CA . ASN A 1 91 ? 3.126 -4.469 -12.816 1.00 85.62 91 ASN A CA 1
ATOM 700 C C . ASN A 1 91 ? 4.425 -3.720 -12.530 1.00 85.62 91 ASN A C 1
ATOM 702 O O . ASN A 1 91 ? 5.495 -4.297 -12.689 1.00 85.62 91 ASN A O 1
ATOM 706 N N . LYS A 1 92 ? 4.343 -2.467 -12.074 1.00 79.50 92 LYS A N 1
ATOM 707 C CA . LYS A 1 92 ? 5.536 -1.683 -11.791 1.00 79.50 92 LYS A CA 1
ATOM 708 C C . LYS A 1 92 ? 6.287 -2.199 -10.573 1.00 79.50 92 LYS A C 1
ATOM 710 O O . LYS A 1 92 ? 7.467 -2.502 -10.680 1.00 79.50 92 LYS A O 1
ATOM 715 N N . ILE A 1 93 ? 5.590 -2.385 -9.456 1.00 80.69 93 ILE A N 1
ATOM 716 C CA . ILE A 1 93 ? 6.157 -2.966 -8.235 1.00 80.69 93 ILE A CA 1
ATOM 717 C C . ILE A 1 93 ? 6.801 -4.331 -8.523 1.00 80.69 93 ILE A C 1
ATOM 719 O O . ILE A 1 93 ? 7.855 -4.655 -7.981 1.00 80.69 93 ILE A O 1
ATOM 723 N N . ARG A 1 94 ? 6.196 -5.123 -9.416 1.00 82.62 94 ARG A N 1
ATOM 724 C CA . ARG A 1 94 ? 6.770 -6.394 -9.855 1.00 82.62 94 ARG A CA 1
ATOM 725 C C . ARG A 1 94 ? 8.120 -6.231 -10.561 1.00 82.62 94 ARG A C 1
ATOM 727 O O . ARG A 1 94 ? 9.002 -7.048 -10.322 1.00 82.62 94 ARG A O 1
ATOM 734 N N . THR A 1 95 ? 8.270 -5.235 -11.431 1.00 81.12 95 THR A N 1
ATOM 735 C CA . THR A 1 95 ? 9.530 -4.971 -12.144 1.00 81.12 95 THR A CA 1
ATOM 736 C C . THR A 1 95 ? 10.641 -4.509 -11.200 1.00 81.12 95 THR A C 1
ATOM 738 O O . THR A 1 95 ? 11.778 -4.931 -11.364 1.00 81.12 95 THR A O 1
ATOM 741 N N . GLU A 1 96 ? 10.315 -3.680 -10.208 1.00 77.06 96 GLU A N 1
ATOM 742 C CA . GLU A 1 96 ? 11.297 -3.084 -9.284 1.00 77.06 96 GLU A CA 1
ATOM 743 C C . GLU A 1 96 ? 11.763 -4.041 -8.170 1.00 77.06 96 GLU A C 1
ATOM 745 O O . GLU A 1 96 ? 12.806 -3.843 -7.551 1.00 77.06 96 GLU A O 1
ATOM 750 N N . GLY A 1 97 ? 10.991 -5.096 -7.900 1.00 79.81 97 GLY A N 1
ATOM 751 C CA . GLY A 1 97 ? 11.345 -6.127 -6.931 1.00 79.81 97 GLY A CA 1
ATOM 752 C C . GLY A 1 97 ? 10.875 -5.853 -5.498 1.00 79.81 97 GLY A C 1
ATOM 753 O O . GLY A 1 97 ? 10.097 -4.944 -5.201 1.00 79.81 97 GLY A O 1
ATOM 754 N N . TYR A 1 98 ? 11.316 -6.722 -4.586 1.00 83.06 98 TYR A N 1
ATOM 755 C CA . TYR A 1 98 ? 10.732 -6.858 -3.248 1.00 83.06 98 TYR A CA 1
ATOM 756 C C . TYR A 1 98 ? 10.877 -5.612 -2.368 1.00 83.06 98 TYR A C 1
ATOM 758 O O . TYR A 1 98 ? 9.918 -5.238 -1.697 1.00 83.06 98 TYR A O 1
ATOM 766 N N . SER A 1 99 ? 12.043 -4.963 -2.357 1.00 82.31 99 SER A N 1
ATOM 767 C CA . SER A 1 99 ? 12.304 -3.831 -1.455 1.00 82.31 99 SER A CA 1
ATOM 768 C C . SER A 1 99 ? 11.382 -2.644 -1.740 1.00 82.31 99 SER A C 1
ATOM 770 O O . SER A 1 99 ? 10.765 -2.111 -0.818 1.00 82.31 99 SER A O 1
ATOM 772 N N . VAL A 1 100 ? 11.205 -2.308 -3.021 1.00 83.50 100 VAL A N 1
ATOM 773 C CA . VAL A 1 100 ? 10.293 -1.247 -3.471 1.00 83.50 100 VAL A CA 1
ATOM 774 C C . VAL A 1 100 ? 8.842 -1.597 -3.149 1.00 83.50 100 VAL A C 1
ATOM 776 O O . VAL A 1 100 ? 8.109 -0.775 -2.600 1.00 83.50 100 VAL A O 1
ATOM 779 N N . ALA A 1 101 ? 8.439 -2.841 -3.430 1.00 86.69 101 ALA A N 1
ATOM 780 C CA . ALA A 1 101 ? 7.109 -3.349 -3.1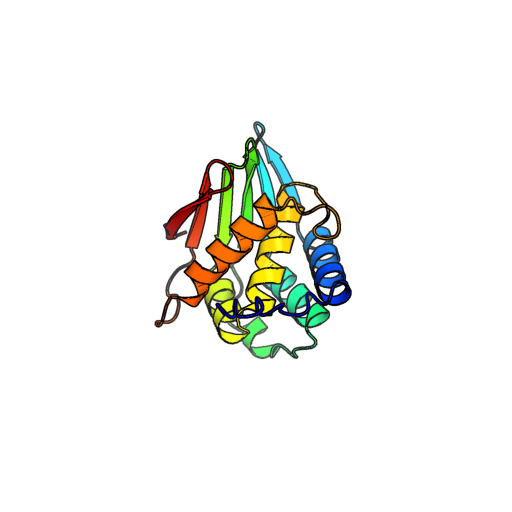06 1.00 86.69 101 ALA A CA 1
ATOM 781 C C . ALA A 1 101 ? 6.780 -3.207 -1.620 1.00 86.69 101 ALA A C 1
ATOM 783 O O . ALA A 1 101 ? 5.700 -2.749 -1.246 1.00 86.69 101 ALA A O 1
ATOM 784 N N . PHE A 1 102 ? 7.727 -3.615 -0.779 1.00 89.25 102 PHE A N 1
ATOM 785 C CA . PHE A 1 102 ? 7.588 -3.591 0.664 1.00 89.25 102 PHE A CA 1
ATOM 786 C C . PHE A 1 102 ? 7.471 -2.172 1.193 1.00 89.25 102 PHE A C 1
ATOM 788 O O . PHE A 1 102 ? 6.521 -1.907 1.926 1.00 89.25 102 PHE A O 1
ATOM 795 N N . GLY A 1 103 ? 8.351 -1.265 0.765 1.00 88.06 103 GLY A N 1
ATOM 796 C CA . GLY A 1 103 ? 8.272 0.128 1.185 1.00 88.06 103 GLY A CA 1
ATOM 797 C C . GLY A 1 103 ? 6.952 0.781 0.796 1.00 88.06 103 GLY A C 1
ATOM 798 O O . GLY A 1 103 ? 6.253 1.311 1.651 1.00 88.06 103 GLY A O 1
ATOM 799 N N . ALA A 1 104 ? 6.539 0.652 -0.468 1.00 89.62 104 ALA A N 1
ATOM 800 C CA . ALA A 1 104 ? 5.297 1.260 -0.938 1.00 89.62 104 ALA A CA 1
ATOM 801 C C . ALA A 1 104 ? 4.070 0.743 -0.165 1.00 89.62 104 ALA A C 1
ATOM 803 O O . ALA A 1 104 ? 3.237 1.529 0.280 1.00 89.62 104 ALA A O 1
ATOM 804 N N . VAL A 1 105 ? 3.955 -0.576 0.034 1.00 91.00 105 VAL A N 1
ATOM 805 C CA . VAL A 1 105 ? 2.830 -1.170 0.778 1.00 91.00 105 VAL A CA 1
ATOM 806 C C . VAL A 1 105 ? 2.839 -0.745 2.243 1.00 91.00 105 VAL A C 1
ATOM 808 O O . VAL A 1 105 ? 1.780 -0.411 2.778 1.00 91.00 105 VAL A O 1
ATOM 811 N N . LEU A 1 106 ? 4.013 -0.741 2.876 1.00 90.88 106 LEU A N 1
ATOM 812 C CA . LEU A 1 106 ? 4.180 -0.320 4.262 1.00 90.88 106 LEU A CA 1
ATOM 813 C C . LEU A 1 106 ? 3.729 1.134 4.441 1.00 90.88 106 LEU A C 1
ATOM 815 O O . LEU A 1 106 ? 2.856 1.401 5.265 1.00 90.88 106 LEU A O 1
ATOM 819 N N . SER A 1 107 ? 4.246 2.050 3.620 1.00 90.56 107 SER A N 1
ATOM 820 C CA . SER A 1 107 ? 3.914 3.476 3.663 1.00 90.56 107 SER A CA 1
ATOM 821 C C . SER A 1 107 ? 2.428 3.743 3.420 1.00 90.56 107 SER A C 1
ATOM 823 O O . SER A 1 107 ? 1.819 4.517 4.155 1.00 90.56 107 SER A O 1
ATOM 825 N N . LEU A 1 108 ? 1.810 3.067 2.443 1.00 92.69 108 LEU A N 1
ATOM 826 C CA . LEU A 1 108 ? 0.377 3.202 2.155 1.00 92.69 108 LEU A CA 1
ATOM 827 C C . LEU A 1 108 ? -0.499 2.774 3.343 1.00 92.69 108 LEU A C 1
ATOM 829 O O . LEU A 1 108 ? -1.482 3.442 3.670 1.00 92.69 108 LEU A O 1
ATOM 833 N N . ILE A 1 109 ? -0.162 1.654 3.991 1.00 91.44 109 ILE A N 1
ATOM 834 C CA . ILE A 1 109 ? -0.899 1.162 5.161 1.00 91.44 109 ILE A CA 1
ATOM 835 C C . ILE A 1 109 ? -0.701 2.102 6.356 1.00 91.44 109 ILE A C 1
ATOM 837 O O . ILE A 1 109 ? -1.677 2.448 7.022 1.00 91.44 109 ILE A O 1
ATOM 841 N N . SER A 1 110 ? 0.532 2.542 6.605 1.00 89.69 110 SER A N 1
ATOM 842 C CA . SER A 1 110 ? 0.863 3.502 7.662 1.00 89.69 110 SER A CA 1
ATOM 843 C C . SER A 1 110 ? 0.106 4.823 7.500 1.00 89.69 110 SER A C 1
ATOM 845 O O . SER A 1 110 ? -0.538 5.274 8.450 1.00 89.69 110 SER A O 1
ATOM 847 N N . ALA A 1 111 ? 0.071 5.378 6.285 1.00 89.44 111 ALA A N 1
ATOM 848 C CA . ALA A 1 111 ? -0.677 6.595 5.974 1.00 89.44 111 ALA A CA 1
ATOM 849 C C . ALA A 1 111 ? -2.184 6.441 6.258 1.00 89.44 111 ALA A C 1
ATOM 851 O O . ALA A 1 111 ? -2.786 7.294 6.906 1.00 89.44 111 ALA A O 1
ATOM 852 N N . ALA A 1 112 ? -2.792 5.314 5.873 1.00 89.56 112 ALA A N 1
ATOM 853 C CA . ALA A 1 112 ? -4.212 5.042 6.136 1.00 89.56 112 ALA A CA 1
ATOM 854 C C . ALA A 1 112 ? -4.552 4.835 7.620 1.00 89.56 112 ALA A C 1
ATOM 856 O O . ALA A 1 112 ? -5.692 5.036 8.055 1.00 89.56 112 ALA A O 1
ATOM 857 N N . LEU A 1 113 ? -3.574 4.394 8.407 1.00 87.38 113 LEU A N 1
ATOM 858 C CA . LEU A 1 113 ? -3.704 4.244 9.852 1.00 87.38 113 LEU A CA 1
ATOM 859 C C . LEU A 1 113 ? -3.443 5.565 10.592 1.00 87.38 113 LEU A C 1
ATOM 861 O O . LEU A 1 113 ? -3.911 5.714 11.723 1.00 87.38 113 LEU A O 1
ATOM 865 N N . GLY A 1 114 ? -2.777 6.530 9.948 1.00 82.62 114 GLY A N 1
ATOM 866 C CA . GLY A 1 114 ? -2.300 7.759 10.580 1.00 82.62 114 GLY A CA 1
ATOM 867 C C . GLY A 1 114 ? -1.163 7.492 11.567 1.00 82.62 114 GLY A C 1
ATOM 868 O O . GLY A 1 114 ? -1.078 8.161 12.592 1.00 82.62 114 GLY A O 1
ATOM 869 N N . VAL A 1 115 ? -0.341 6.472 11.300 1.00 79.00 115 VAL A N 1
ATOM 870 C CA . VAL A 1 115 ? 0.810 6.102 12.136 1.00 79.00 115 VAL A CA 1
ATOM 871 C C . VAL A 1 115 ? 2.096 6.258 11.329 1.00 79.00 115 VAL A C 1
ATOM 873 O O . VAL A 1 115 ? 2.090 5.966 10.130 1.00 79.00 115 VAL A O 1
ATOM 876 N N . PRO A 1 116 ? 3.208 6.682 11.950 1.00 65.06 116 PRO A N 1
ATOM 877 C CA . PRO A 1 116 ? 4.485 6.726 11.257 1.00 65.06 116 PRO A CA 1
ATOM 878 C C . PRO A 1 116 ? 4.900 5.315 10.816 1.00 65.06 116 PRO A C 1
ATOM 880 O O . PRO A 1 116 ? 4.706 4.324 11.525 1.00 65.06 116 PRO A O 1
ATOM 883 N N . SER A 1 117 ? 5.457 5.217 9.612 1.00 63.50 117 SER A N 1
ATOM 884 C CA . SER A 1 117 ? 6.008 3.979 9.043 1.00 63.50 117 SER A CA 1
ATOM 885 C C . SER A 1 117 ? 7.319 3.546 9.704 1.00 63.50 117 SER A C 1
ATOM 887 O O . SER A 1 117 ? 7.677 2.372 9.626 1.00 63.50 117 SER A O 1
ATOM 889 N N . ILE A 1 118 ? 8.003 4.467 10.389 1.00 57.38 118 ILE A N 1
ATOM 890 C CA . ILE A 1 118 ? 9.283 4.247 11.069 1.00 57.38 118 ILE A CA 1
ATOM 891 C C . ILE A 1 118 ? 9.098 4.357 12.575 1.00 57.38 118 ILE A C 1
ATOM 893 O O . ILE A 1 118 ? 8.347 5.193 13.070 1.00 57.38 118 ILE A O 1
ATOM 897 N N . GLY A 1 119 ? 9.758 3.463 13.309 1.00 48.09 119 GLY A N 1
ATOM 898 C CA . GLY A 1 119 ? 9.780 3.451 14.774 1.00 48.09 119 GLY A CA 1
ATOM 899 C C . GLY A 1 119 ? 8.489 2.970 15.445 1.00 48.09 119 GLY A C 1
ATOM 900 O O . GLY A 1 119 ? 8.539 2.570 16.603 1.00 48.09 119 GLY A O 1
ATOM 901 N N . VAL A 1 120 ? 7.350 2.951 14.735 1.00 44.28 120 VAL A N 1
ATOM 902 C CA . VAL A 1 120 ? 6.033 2.586 15.302 1.00 44.28 120 VAL A CA 1
ATOM 903 C C . VAL A 1 120 ? 5.138 1.800 14.332 1.00 44.28 120 VAL A C 1
ATOM 905 O O . VAL A 1 120 ? 3.980 1.521 14.652 1.00 44.28 120 VAL A O 1
ATOM 908 N N . ALA A 1 121 ? 5.635 1.368 13.165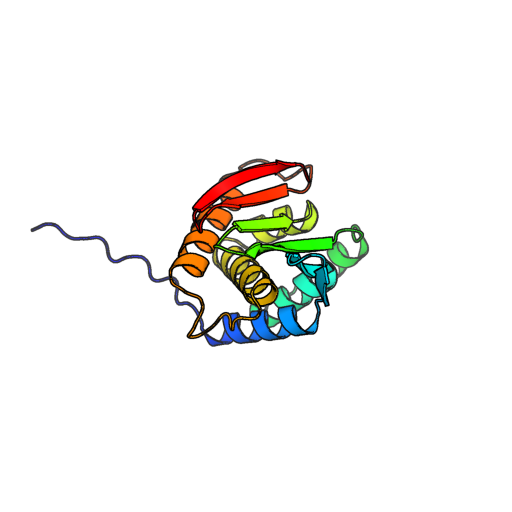 1.00 55.19 121 ALA A N 1
ATOM 909 C CA . ALA A 1 121 ? 4.914 0.359 12.396 1.00 55.19 121 ALA A CA 1
ATOM 910 C C . ALA A 1 121 ? 4.885 -0.923 13.239 1.00 55.19 121 ALA A C 1
ATOM 912 O O . ALA A 1 121 ? 5.863 -1.667 13.298 1.00 55.19 121 ALA A O 1
ATOM 913 N N . SER A 1 122 ? 3.779 -1.134 13.963 1.00 69.94 122 SER A N 1
ATOM 914 C CA . SER A 1 122 ? 3.561 -2.313 14.797 1.00 69.94 122 SER A CA 1
ATOM 915 C C . SER A 1 122 ? 4.009 -3.552 14.028 1.00 69.94 122 SER A C 1
ATOM 917 O O . SER A 1 122 ? 3.764 -3.649 12.823 1.00 69.94 122 SER A O 1
ATOM 919 N N . TRP A 1 123 ? 4.648 -4.509 14.705 1.00 78.25 123 TRP A N 1
ATOM 920 C CA . TRP A 1 123 ? 5.085 -5.784 14.121 1.00 78.25 123 TRP A CA 1
ATOM 921 C C . TRP A 1 123 ? 4.014 -6.413 13.208 1.00 78.25 123 TRP A C 1
ATOM 923 O O . TRP A 1 123 ? 4.343 -7.046 12.203 1.00 78.25 123 TRP A O 1
ATOM 933 N N . ALA A 1 124 ? 2.735 -6.179 13.523 1.00 83.88 124 ALA A N 1
ATOM 934 C CA . ALA A 1 124 ? 1.576 -6.552 12.729 1.00 83.88 124 ALA A CA 1
ATOM 935 C C . ALA A 1 124 ? 1.542 -5.900 11.328 1.00 83.88 124 ALA A C 1
ATOM 937 O O . ALA A 1 124 ? 1.344 -6.605 10.340 1.00 83.88 124 ALA A O 1
ATOM 938 N N . ILE A 1 125 ? 1.777 -4.588 11.211 1.00 86.62 125 ILE A N 1
ATOM 939 C CA . ILE A 1 125 ? 1.825 -3.852 9.934 1.00 86.62 125 ILE A CA 1
ATOM 940 C C . ILE A 1 125 ? 2.961 -4.396 9.064 1.00 86.62 125 ILE A C 1
ATOM 942 O O . ILE A 1 125 ? 2.748 -4.735 7.897 1.00 86.62 125 ILE A O 1
ATOM 946 N N . THR A 1 126 ? 4.152 -4.546 9.645 1.00 87.12 126 THR A N 1
ATOM 947 C CA . THR A 1 126 ? 5.324 -5.093 8.952 1.00 87.12 126 THR A CA 1
ATOM 948 C C . THR A 1 126 ? 5.065 -6.519 8.471 1.00 87.12 126 THR A C 1
ATOM 950 O O . THR A 1 126 ? 5.315 -6.841 7.308 1.00 87.12 126 THR A O 1
ATOM 953 N N . ALA A 1 127 ? 4.516 -7.384 9.327 1.00 88.12 127 ALA A N 1
ATOM 954 C CA . ALA A 1 127 ? 4.209 -8.768 8.977 1.00 88.12 127 ALA A CA 1
ATOM 955 C C . ALA A 1 127 ? 3.168 -8.871 7.850 1.00 88.12 127 ALA A C 1
ATOM 957 O O . ALA A 1 127 ? 3.360 -9.638 6.900 1.00 88.12 127 ALA A O 1
ATOM 958 N N . VAL A 1 128 ? 2.093 -8.081 7.924 1.00 90.81 128 VAL A N 1
ATOM 959 C CA . VAL A 1 128 ? 1.059 -8.032 6.884 1.00 90.81 128 VAL A CA 1
ATOM 960 C C . VAL A 1 128 ? 1.633 -7.526 5.565 1.00 90.81 128 VAL A C 1
ATOM 962 O O . VAL A 1 128 ? 1.385 -8.147 4.532 1.00 90.81 128 VAL A O 1
ATOM 965 N N . SER A 1 129 ? 2.445 -6.468 5.594 1.00 90.81 129 SER A N 1
ATOM 966 C CA . SER A 1 129 ? 3.075 -5.899 4.397 1.00 90.81 129 SER A CA 1
ATOM 967 C C . SER A 1 129 ? 3.971 -6.925 3.699 1.00 90.81 129 SER A C 1
ATOM 969 O O . SER A 1 129 ? 3.830 -7.141 2.497 1.00 90.81 129 SER A O 1
ATOM 971 N N . LYS A 1 130 ? 4.803 -7.667 4.450 1.00 90.44 130 LYS A N 1
ATOM 972 C CA . LYS A 1 130 ? 5.637 -8.755 3.897 1.00 90.44 130 LYS A CA 1
ATOM 973 C C . LYS A 1 130 ? 4.798 -9.847 3.225 1.00 90.44 130 LYS A C 1
ATOM 975 O O . LYS A 1 130 ? 5.122 -10.293 2.125 1.00 90.44 130 LYS A O 1
ATOM 980 N N . LYS A 1 131 ? 3.700 -10.277 3.858 1.00 90.94 131 LYS A N 1
ATOM 981 C CA . LYS A 1 131 ? 2.797 -11.297 3.290 1.00 90.94 131 LYS A CA 1
ATOM 982 C C . LYS A 1 131 ? 2.096 -10.810 2.021 1.00 90.94 131 LYS A C 1
ATOM 984 O O . LYS A 1 131 ? 1.985 -11.573 1.063 1.00 90.94 131 LYS A O 1
ATOM 989 N N . LEU A 1 132 ? 1.653 -9.557 2.012 1.00 91.44 132 LEU A N 1
ATOM 990 C CA . LEU A 1 132 ? 0.983 -8.933 0.875 1.00 91.44 132 LEU A CA 1
ATOM 991 C C . LEU A 1 132 ? 1.942 -8.832 -0.323 1.00 91.44 132 LEU A C 1
ATOM 993 O O . LEU A 1 132 ? 1.598 -9.288 -1.412 1.00 91.44 132 LEU A O 1
ATOM 997 N N . VAL A 1 133 ? 3.176 -8.372 -0.099 1.00 91.44 133 VAL A N 1
ATOM 998 C CA . VAL A 1 133 ? 4.232 -8.337 -1.126 1.00 91.44 133 VAL A CA 1
ATOM 999 C C . VAL A 1 133 ? 4.568 -9.722 -1.657 1.00 91.44 133 VAL A C 1
ATOM 1001 O O . VAL A 1 133 ? 4.653 -9.904 -2.869 1.00 91.44 133 VAL A O 1
ATOM 1004 N N . GLY A 1 134 ? 4.692 -10.725 -0.786 1.00 90.19 134 GLY A N 1
ATOM 1005 C CA . GLY A 1 134 ? 4.881 -12.108 -1.227 1.00 90.19 134 GLY A CA 1
ATOM 1006 C C . GLY A 1 134 ? 3.767 -12.577 -2.171 1.00 90.19 134 GLY A C 1
ATOM 1007 O O . GLY A 1 134 ? 4.044 -13.176 -3.209 1.00 90.19 134 GLY A O 1
ATOM 1008 N N . ALA A 1 135 ? 2.510 -12.239 -1.869 1.00 88.12 135 ALA A N 1
ATOM 1009 C CA . ALA A 1 135 ? 1.374 -12.558 -2.733 1.00 88.12 135 ALA A CA 1
ATOM 1010 C C . ALA A 1 135 ? 1.363 -11.763 -4.055 1.00 88.12 135 ALA A C 1
ATOM 1012 O O . ALA A 1 135 ? 0.897 -12.278 -5.072 1.00 88.12 135 ALA A O 1
ATOM 1013 N N . MET A 1 136 ? 1.871 -10.527 -4.062 1.00 87.94 136 MET A N 1
ATOM 1014 C CA . MET A 1 136 ? 2.022 -9.717 -5.278 1.00 87.94 136 MET A CA 1
ATOM 1015 C C . MET A 1 136 ? 3.113 -10.258 -6.203 1.00 87.94 136 MET A C 1
ATOM 1017 O O . MET A 1 136 ? 2.942 -10.313 -7.419 1.00 87.94 136 MET A O 1
ATOM 1021 N N . LEU A 1 137 ? 4.260 -10.631 -5.646 1.00 87.12 137 LEU A N 1
ATOM 1022 C CA . LEU A 1 137 ? 5.425 -11.011 -6.442 1.00 87.12 137 LEU A CA 1
ATOM 1023 C C . LEU A 1 137 ? 5.415 -12.489 -6.835 1.00 87.12 137 LEU A C 1
ATOM 1025 O O . LEU A 1 137 ? 6.051 -12.857 -7.816 1.00 87.12 137 LEU A O 1
ATOM 1029 N N . GLY A 1 138 ? 4.632 -13.325 -6.147 1.00 82.75 138 GLY A N 1
ATOM 1030 C CA . GLY A 1 138 ? 4.458 -14.740 -6.489 1.00 82.75 138 GLY A CA 1
ATOM 1031 C C . GLY A 1 138 ? 3.730 -15.008 -7.814 1.00 82.75 138 GLY A C 1
ATOM 1032 O O . GLY A 1 138 ? 3.611 -16.161 -8.219 1.00 82.75 138 GLY A O 1
ATOM 1033 N N . GLN A 1 139 ? 3.229 -13.980 -8.507 1.00 77.00 139 GLN A N 1
ATOM 1034 C CA . GLN A 1 139 ? 2.566 -14.146 -9.798 1.00 77.00 139 GLN A CA 1
ATOM 1035 C C . GLN A 1 139 ? 3.537 -14.020 -10.979 1.00 77.00 139 GLN A C 1
ATOM 1037 O O . GLN A 1 139 ? 4.123 -12.965 -11.220 1.00 77.00 139 GLN A O 1
ATOM 1042 N N . VAL A 1 140 ? 3.598 -15.075 -11.796 1.00 69.50 140 VAL A N 1
ATOM 1043 C CA . VAL A 1 140 ? 4.528 -15.187 -12.934 1.00 69.50 140 VAL A CA 1
ATOM 1044 C C . VAL A 1 140 ? 4.040 -14.447 -14.186 1.00 69.50 140 VAL A C 1
ATOM 1046 O O . VAL A 1 140 ? 4.845 -13.943 -14.964 1.00 69.50 140 VAL A O 1
ATOM 1049 N N . SER A 1 141 ? 2.733 -14.259 -14.381 1.00 81.75 141 SER A N 1
ATOM 1050 C CA . SER A 1 141 ? 2.188 -13.534 -15.548 1.00 81.75 141 SER A CA 1
ATOM 1051 C C . SER A 1 141 ? 1.885 -12.063 -15.243 1.00 81.75 141 SER A C 1
ATOM 1053 O O . SER A 1 141 ? 1.480 -11.762 -14.115 1.00 81.75 141 SER A O 1
ATOM 1055 N N . PRO A 1 142 ? 2.060 -11.137 -16.205 1.00 83.25 142 PRO A N 1
ATOM 1056 C CA . PRO A 1 142 ? 1.705 -9.734 -16.018 1.00 83.25 142 PRO A CA 1
ATOM 1057 C C . PRO A 1 142 ? 0.264 -9.559 -15.536 1.00 83.25 142 PRO A C 1
ATOM 1059 O O . PRO A 1 142 ? -0.647 -10.306 -15.905 1.00 83.25 142 PRO A O 1
ATOM 1062 N N . TYR A 1 143 ? 0.049 -8.540 -14.716 1.00 86.50 143 TYR A N 1
ATOM 1063 C CA . TYR A 1 143 ? -1.265 -8.178 -14.221 1.00 86.50 143 TYR A CA 1
ATOM 1064 C C . TYR A 1 143 ? -2.104 -7.574 -15.341 1.00 86.50 143 TYR A C 1
ATOM 1066 O O . TYR A 1 143 ? -1.718 -6.576 -15.953 1.00 86.50 143 TYR A O 1
ATOM 1074 N N . LYS A 1 144 ? -3.274 -8.171 -15.591 1.00 87.12 144 LYS A N 1
ATOM 1075 C CA . LYS A 1 144 ? -4.262 -7.664 -16.557 1.00 87.12 144 LYS A CA 1
ATOM 1076 C C . LYS A 1 144 ? -5.232 -6.657 -15.936 1.00 87.12 144 LYS A C 1
ATOM 1078 O O . LYS A 1 144 ? -5.664 -5.747 -16.633 1.00 87.12 144 LYS A O 1
ATOM 1083 N N . VAL A 1 145 ? -5.519 -6.794 -14.640 1.00 87.50 145 VAL A N 1
ATOM 1084 C CA . VAL A 1 145 ? -6.486 -5.991 -13.871 1.00 87.50 145 VAL A CA 1
ATOM 1085 C C . VAL A 1 145 ? -5.873 -5.631 -12.511 1.00 87.50 145 VAL A C 1
ATOM 1087 O O . VAL A 1 145 ? -4.963 -6.322 -12.043 1.00 87.50 145 VAL A O 1
ATOM 1090 N N . GLY A 1 146 ? -6.350 -4.542 -11.899 1.00 88.94 146 GLY A N 1
ATOM 1091 C CA . GLY A 1 146 ? -6.016 -4.178 -10.520 1.00 88.94 146 GLY A CA 1
ATOM 1092 C C . GLY A 1 146 ? -6.497 -5.213 -9.498 1.00 88.94 146 GLY A C 1
ATOM 1093 O O . GLY A 1 146 ? -7.263 -6.128 -9.815 1.00 88.94 146 GLY A O 1
ATOM 1094 N N . ARG A 1 147 ? -6.037 -5.077 -8.254 1.00 92.44 147 ARG A N 1
ATOM 1095 C CA . ARG A 1 147 ? -6.370 -5.989 -7.156 1.00 92.44 147 ARG A CA 1
ATOM 1096 C C . ARG A 1 147 ? -6.762 -5.257 -5.893 1.00 92.44 147 ARG A C 1
ATOM 1098 O O . ARG A 1 147 ? -6.191 -4.228 -5.553 1.00 92.44 147 ARG A O 1
ATOM 1105 N N . VAL A 1 148 ? -7.659 -5.891 -5.147 1.00 93.88 148 VAL A N 1
ATOM 1106 C CA . VAL A 1 148 ? -7.954 -5.559 -3.756 1.00 93.88 148 VAL A CA 1
ATOM 1107 C C . VAL A 1 148 ? -7.419 -6.671 -2.870 1.00 93.88 148 VAL A C 1
ATOM 1109 O O . VAL A 1 148 ? -7.967 -7.773 -2.869 1.00 93.88 148 VAL A O 1
ATOM 1112 N N . TYR A 1 149 ? -6.377 -6.380 -2.102 1.00 95.25 149 TYR A N 1
ATOM 1113 C CA . TYR A 1 149 ? -5.853 -7.260 -1.063 1.00 95.25 149 TYR A CA 1
ATOM 1114 C C . TYR A 1 149 ? -6.625 -7.017 0.231 1.00 95.25 149 TYR A C 1
ATOM 1116 O O . TYR A 1 149 ? -6.767 -5.877 0.674 1.00 95.25 149 TYR A O 1
ATOM 1124 N N . LYS A 1 150 ? -7.149 -8.087 0.830 1.00 95.94 150 LYS A N 1
ATOM 1125 C CA . LYS A 1 150 ? -7.937 -8.035 2.062 1.00 95.94 150 LYS A CA 1
ATOM 1126 C C . LYS A 1 150 ? -7.073 -8.455 3.242 1.00 95.94 150 LYS A C 1
ATOM 1128 O O . LYS A 1 150 ? -6.439 -9.506 3.220 1.00 95.94 150 LYS A O 1
ATOM 1133 N N . ILE A 1 151 ? -7.098 -7.648 4.289 1.00 96.06 151 ILE A N 1
ATOM 1134 C CA . ILE A 1 151 ? -6.471 -7.903 5.581 1.00 96.06 151 ILE A CA 1
ATOM 1135 C C . ILE A 1 151 ? -7.599 -7.952 6.608 1.00 96.06 151 ILE A C 1
ATOM 1137 O O . ILE A 1 151 ? -8.468 -7.072 6.623 1.00 96.06 151 ILE A O 1
ATOM 1141 N N . ARG A 1 152 ? -7.633 -9.004 7.424 1.00 95.62 152 ARG A N 1
ATOM 1142 C CA . ARG A 1 152 ? -8.646 -9.217 8.462 1.00 95.62 152 ARG A CA 1
ATOM 1143 C C . ARG A 1 152 ? -7.957 -9.555 9.770 1.00 95.62 152 ARG A C 1
ATOM 1145 O O . ARG A 1 152 ? -7.154 -10.483 9.795 1.00 95.62 152 ARG A O 1
ATOM 1152 N N . GLY A 1 153 ? -8.215 -8.773 10.817 1.00 92.25 153 GLY A N 1
ATOM 1153 C CA . GLY A 1 153 ? -7.551 -8.935 12.114 1.00 92.25 153 GLY A CA 1
ATOM 1154 C C . GLY A 1 153 ? -6.025 -9.054 12.007 1.00 92.25 153 GLY A C 1
ATOM 1155 O O . GLY A 1 153 ? -5.449 -9.986 12.561 1.00 92.25 153 GLY A O 1
ATOM 1156 N N . TRP A 1 154 ? -5.376 -8.174 11.232 1.00 90.38 154 TRP A N 1
ATOM 1157 C CA . TRP A 1 154 ? -3.923 -8.197 10.981 1.00 90.38 154 TRP A CA 1
ATOM 1158 C C . TRP A 1 154 ? -3.395 -9.453 10.272 1.00 90.38 154 TRP A C 1
ATOM 1160 O O . TRP A 1 154 ? -2.212 -9.783 10.357 1.00 90.38 154 TRP A O 1
ATOM 1170 N N . ARG A 1 155 ? -4.252 -10.167 9.541 1.00 91.62 155 ARG A N 1
ATOM 1171 C CA . ARG A 1 155 ? -3.865 -11.328 8.734 1.00 91.62 155 ARG A CA 1
ATOM 1172 C C . ARG A 1 155 ? -4.246 -11.114 7.283 1.00 91.62 155 ARG A C 1
ATOM 1174 O O . ARG A 1 155 ? -5.340 -10.641 6.980 1.00 91.62 155 ARG A O 1
ATOM 1181 N N . TYR A 1 156 ? -3.342 -11.475 6.378 1.00 93.12 156 TYR A N 1
ATOM 1182 C CA . TYR A 1 156 ? -3.641 -11.476 4.953 1.00 93.12 156 TYR A CA 1
ATOM 1183 C C . TYR A 1 156 ? -4.703 -12.542 4.645 1.00 93.12 156 TYR A C 1
ATOM 1185 O O . TYR A 1 156 ? -4.488 -13.721 4.912 1.00 93.12 156 TYR A O 1
ATOM 1193 N N . ALA A 1 157 ? -5.842 -12.115 4.102 1.00 94.44 157 ALA A N 1
ATOM 1194 C CA . ALA A 1 157 ? -7.023 -12.944 3.859 1.00 94.44 157 ALA A CA 1
ATOM 1195 C C . ALA A 1 157 ? -7.244 -13.266 2.368 1.00 94.44 157 ALA A C 1
ATOM 1197 O O . ALA A 1 157 ? -8.242 -13.888 2.014 1.00 94.44 157 ALA A O 1
ATOM 1198 N N . GLY A 1 158 ? -6.341 -12.828 1.486 1.00 93.81 158 GLY A N 1
ATOM 1199 C CA . GLY A 1 158 ? -6.416 -13.059 0.043 1.00 93.81 158 GLY A CA 1
ATOM 1200 C C . GLY A 1 158 ? -6.679 -11.791 -0.767 1.00 93.81 158 GLY A C 1
ATOM 1201 O O . GLY A 1 158 ? -6.636 -10.669 -0.254 1.00 93.81 158 GLY A O 1
ATOM 1202 N N . TRP A 1 159 ? -6.947 -11.970 -2.059 1.00 94.31 159 TRP A N 1
ATOM 1203 C CA . TRP A 1 159 ? -7.170 -10.883 -3.008 1.00 94.31 159 TRP A CA 1
ATOM 1204 C C . TRP A 1 159 ? -8.380 -11.157 -3.906 1.00 94.31 159 TRP A C 1
ATOM 1206 O O . TRP A 1 159 ? -8.819 -12.294 -4.052 1.00 94.31 159 TRP A O 1
ATOM 1216 N N . ARG A 1 160 ? -8.922 -10.101 -4.514 1.00 91.94 160 ARG A N 1
ATOM 1217 C CA . ARG A 1 160 ? -9.887 -10.174 -5.624 1.00 91.94 160 ARG A CA 1
ATOM 1218 C C . ARG A 1 160 ? -9.559 -9.115 -6.673 1.00 91.94 160 ARG A C 1
ATOM 1220 O O . ARG A 1 160 ? -8.749 -8.227 -6.396 1.00 91.94 160 ARG A O 1
ATOM 1227 N N . TYR A 1 161 ? -10.177 -9.193 -7.847 1.00 90.75 161 TYR A N 1
ATOM 1228 C CA . TYR A 1 161 ? -10.098 -8.106 -8.823 1.00 90.75 161 TYR A CA 1
ATOM 1229 C C . TYR A 1 161 ? -10.693 -6.814 -8.249 1.00 90.75 161 TYR A C 1
ATOM 1231 O O . TYR A 1 161 ? -11.615 -6.862 -7.425 1.00 90.75 161 TYR A O 1
ATOM 1239 N N . GLN A 1 162 ? -10.072 -5.692 -8.616 1.00 83.38 162 GLN A N 1
ATOM 1240 C CA . GLN A 1 162 ? -10.561 -4.347 -8.313 1.00 83.38 162 GLN A CA 1
ATOM 1241 C C . GLN A 1 162 ? -11.798 -4.017 -9.136 1.00 83.38 162 GLN A C 1
ATOM 1243 O O . GLN A 1 162 ? -11.797 -4.372 -10.334 1.00 83.38 162 GLN A O 1
#

Radius of gyration: 15.45 Å; chains: 1; bounding box: 44×43×38 Å

pLDDT: mean 79.47, std 17.99, range [31.14, 96.31]